Protein AF-A0A9E3W1Q7-F1 (afdb_monomer)

Nearest PDB structures (foldseek):
  3m3w-assembly1_B  TM=7.215E-01  e=6.599E+00  Mus musculus
  6p7v-assembly1_A  TM=5.047E-01  e=7.755E+00  Kluyveromyces lactis
  6p7x-assembly1_B  TM=4.174E-01  e=5.925E+00  Kluyveromyces lactis

Mean predicted aligned error: 3.38 Å

Structure (mmCIF, N/CA/C/O backbone):
data_AF-A0A9E3W1Q7-F1
#
_entry.id   AF-A0A9E3W1Q7-F1
#
loop_
_atom_site.group_PDB
_atom_site.id
_atom_site.type_symbol
_atom_site.label_atom_id
_atom_site.label_alt_id
_atom_site.label_comp_id
_atom_site.label_asym_id
_atom_site.label_entity_id
_atom_site.label_seq_id
_atom_site.pdbx_PDB_ins_code
_atom_site.Cartn_x
_atom_site.Cartn_y
_atom_site.Cartn_z
_atom_site.occupancy
_atom_site.B_iso_or_equiv
_atom_site.auth_seq_id
_atom_site.auth_comp_id
_atom_site.auth_asym_id
_atom_site.auth_atom_id
_atom_site.pdbx_PDB_model_num
ATOM 1 N N . MET A 1 1 ? -1.776 14.416 22.428 1.00 63.22 1 MET A N 1
ATOM 2 C CA . MET A 1 1 ? -1.975 12.986 22.743 1.00 63.22 1 MET A CA 1
ATOM 3 C C . MET A 1 1 ? -2.360 12.319 21.437 1.00 63.22 1 MET A C 1
ATOM 5 O O . MET A 1 1 ? -3.244 12.849 20.778 1.00 63.22 1 MET A O 1
ATOM 9 N N . ASN A 1 2 ? -1.665 11.259 21.027 1.00 83.19 2 ASN A N 1
ATOM 10 C CA . ASN A 1 2 ? -1.968 10.562 19.774 1.00 83.19 2 ASN A CA 1
ATOM 11 C C . ASN A 1 2 ? -3.197 9.673 20.004 1.00 83.19 2 ASN A C 1
ATOM 13 O O . ASN A 1 2 ? -3.234 8.947 20.997 1.00 83.19 2 ASN A O 1
ATOM 17 N N . THR A 1 3 ? -4.208 9.770 19.143 1.00 92.50 3 THR A N 1
ATOM 18 C CA . THR A 1 3 ? -5.456 8.996 19.242 1.00 92.50 3 THR A CA 1
ATOM 19 C C . THR A 1 3 ? -5.557 8.004 18.088 1.00 92.50 3 THR A C 1
ATOM 21 O O . THR A 1 3 ? -4.923 8.195 17.052 1.00 92.50 3 THR A O 1
ATOM 24 N N . THR A 1 4 ? -6.390 6.970 18.234 1.00 92.56 4 THR A N 1
ATOM 25 C CA . THR A 1 4 ? -6.728 6.056 17.131 1.00 92.56 4 THR A CA 1
ATOM 26 C C . THR A 1 4 ? -7.234 6.817 15.908 1.00 92.56 4 THR A C 1
ATOM 28 O O . THR A 1 4 ? -6.781 6.559 14.801 1.00 92.56 4 THR A O 1
ATOM 31 N N . SER A 1 5 ? -8.096 7.818 16.108 1.00 94.00 5 SER A N 1
ATOM 32 C CA . SER A 1 5 ? -8.610 8.656 15.019 1.00 94.00 5 SER A CA 1
ATOM 33 C C . SER A 1 5 ? -7.505 9.428 14.297 1.00 94.00 5 SER A C 1
ATOM 35 O O . SER A 1 5 ? -7.546 9.554 13.080 1.00 94.00 5 SER A O 1
ATOM 37 N N . GLU A 1 6 ? -6.500 9.920 15.027 1.00 96.75 6 GLU A N 1
ATOM 38 C CA . GLU A 1 6 ? -5.352 10.596 14.419 1.00 96.75 6 GLU A CA 1
ATOM 39 C C . GLU A 1 6 ? -4.467 9.618 13.632 1.00 96.75 6 GLU A C 1
ATOM 41 O O . GLU A 1 6 ? -4.014 9.951 12.540 1.00 96.75 6 GLU A O 1
ATOM 46 N N . ALA A 1 7 ? -4.264 8.397 14.137 1.00 96.94 7 ALA A N 1
ATOM 47 C CA . ALA A 1 7 ? -3.535 7.355 13.414 1.00 96.94 7 ALA A CA 1
ATOM 48 C C . ALA A 1 7 ? -4.254 6.943 12.117 1.00 96.94 7 ALA A C 1
ATOM 50 O O . ALA A 1 7 ? -3.623 6.916 11.064 1.00 96.94 7 ALA A O 1
ATOM 51 N N . VAL A 1 8 ? -5.570 6.699 12.171 1.00 97.56 8 VAL A N 1
ATOM 52 C CA . VAL A 1 8 ? -6.393 6.385 10.987 1.00 97.56 8 VAL A CA 1
ATOM 53 C C . VAL A 1 8 ? -6.319 7.519 9.967 1.00 97.56 8 VAL A C 1
ATOM 55 O O . VAL A 1 8 ? -6.018 7.271 8.805 1.00 97.56 8 VAL A O 1
ATOM 58 N N . ARG A 1 9 ? -6.470 8.776 10.405 1.00 97.75 9 ARG A N 1
ATOM 59 C CA . ARG A 1 9 ? -6.363 9.950 9.526 1.00 97.75 9 ARG A CA 1
ATOM 60 C C . ARG A 1 9 ? -5.015 10.015 8.799 1.00 97.75 9 ARG A C 1
ATOM 62 O O . ARG A 1 9 ? -4.962 10.367 7.622 1.00 97.75 9 ARG A O 1
ATOM 69 N N . LEU A 1 10 ? -3.915 9.716 9.492 1.00 98.38 10 LEU A N 1
ATOM 70 C CA . LEU A 1 10 ? -2.577 9.703 8.893 1.00 98.38 10 LEU A CA 1
ATOM 71 C C . LEU A 1 10 ? -2.402 8.547 7.897 1.00 98.38 10 LEU A C 1
ATOM 73 O O . LEU A 1 10 ? -1.798 8.754 6.845 1.00 98.38 10 LEU A O 1
ATOM 77 N N . LEU A 1 11 ? -2.958 7.368 8.191 1.00 98.38 11 LEU A N 1
ATOM 78 C CA . LEU A 1 11 ? -2.959 6.220 7.278 1.00 98.38 11 LEU A CA 1
ATOM 79 C C . LEU A 1 11 ? -3.766 6.514 6.007 1.00 98.38 11 LEU A C 1
ATOM 81 O O . LEU A 1 11 ? -3.271 6.291 4.907 1.00 98.38 11 LEU A O 1
ATOM 85 N N . GLU A 1 12 ? -4.954 7.106 6.133 1.00 97.94 12 GLU A N 1
ATOM 86 C CA . GLU A 1 12 ? -5.778 7.533 4.993 1.00 97.94 12 GLU A CA 1
ATOM 87 C C . GLU A 1 12 ? -5.083 8.610 4.147 1.00 97.94 12 GLU A C 1
ATOM 89 O O . GLU A 1 12 ? -5.159 8.604 2.916 1.00 97.94 12 GLU A O 1
ATOM 94 N N . GLN A 1 13 ? -4.372 9.542 4.789 1.00 98.50 13 GLN A N 1
ATOM 95 C CA . GLN A 1 13 ? -3.572 10.539 4.083 1.00 98.50 13 GLN A CA 1
ATOM 96 C C . GLN A 1 13 ? -2.439 9.875 3.287 1.00 98.50 13 GLN A C 1
ATOM 98 O O . GLN A 1 13 ? -2.277 10.169 2.102 1.00 98.50 13 GLN A O 1
ATOM 103 N N . ALA A 1 14 ? -1.690 8.962 3.910 1.00 98.69 14 ALA A N 1
ATOM 104 C CA . ALA A 1 14 ? -0.626 8.213 3.247 1.00 98.69 14 ALA A CA 1
ATOM 105 C C . ALA A 1 14 ? -1.166 7.356 2.090 1.00 98.69 14 ALA A C 1
ATOM 107 O O . ALA A 1 14 ? -0.568 7.337 1.014 1.00 98.69 14 ALA A O 1
ATOM 108 N N . LEU A 1 15 ? -2.322 6.711 2.272 1.00 98.56 15 LEU A N 1
ATOM 109 C CA . LEU A 1 15 ? -2.999 5.919 1.244 1.00 98.56 15 LEU A CA 1
ATOM 110 C C . LEU A 1 15 ? -3.319 6.772 0.015 1.00 98.56 15 LEU A C 1
ATOM 112 O O . LEU A 1 15 ? -2.993 6.399 -1.111 1.00 98.56 15 LEU A O 1
ATOM 116 N N . ASN A 1 16 ? -3.905 7.950 0.224 1.00 98.56 16 ASN A N 1
ATOM 117 C CA . ASN A 1 16 ? -4.235 8.865 -0.865 1.00 98.56 16 ASN A CA 1
ATOM 118 C C . ASN A 1 16 ? -2.989 9.360 -1.610 1.00 98.56 16 ASN A C 1
ATOM 120 O O . ASN A 1 16 ? -2.992 9.406 -2.839 1.00 98.56 16 ASN A O 1
ATOM 124 N N . THR A 1 17 ? -1.917 9.701 -0.892 1.00 98.69 17 THR A N 1
ATOM 125 C CA . THR A 1 17 ? -0.645 10.088 -1.518 1.00 98.69 17 THR A CA 1
ATOM 126 C C . THR A 1 17 ? -0.026 8.930 -2.302 1.00 98.69 17 THR A C 1
ATOM 128 O O . THR A 1 17 ? 0.456 9.138 -3.411 1.00 98.69 17 THR A O 1
ATOM 131 N N . THR A 1 18 ? -0.099 7.706 -1.783 1.00 98.69 18 THR A N 1
ATOM 132 C CA . THR A 1 18 ? 0.426 6.504 -2.453 1.00 98.69 18 THR A CA 1
ATOM 133 C C . THR A 1 18 ? -0.350 6.190 -3.734 1.00 98.69 18 THR A C 1
ATOM 135 O O . THR A 1 18 ? 0.249 5.932 -4.777 1.00 98.69 18 THR A O 1
ATOM 138 N N . ARG A 1 19 ? -1.684 6.310 -3.710 1.00 98.38 19 ARG A N 1
ATOM 139 C CA . ARG A 1 19 ? -2.531 6.169 -4.908 1.00 98.38 19 ARG A CA 1
ATOM 140 C C . ARG A 1 19 ? -2.213 7.234 -5.967 1.00 98.38 19 ARG A C 1
ATOM 142 O O . ARG A 1 19 ? -2.187 6.925 -7.153 1.00 98.38 19 ARG A O 1
ATOM 149 N N . GLN A 1 20 ? -1.917 8.471 -5.557 1.00 98.38 20 GLN A N 1
ATOM 150 C CA . GLN A 1 20 ? -1.474 9.527 -6.481 1.00 98.38 20 GLN A CA 1
ATOM 151 C C . GLN A 1 20 ? -0.098 9.232 -7.092 1.00 98.38 20 GLN A C 1
ATOM 153 O O . GLN A 1 20 ? 0.092 9.438 -8.291 1.00 98.38 20 GLN A O 1
ATOM 158 N N . ALA A 1 21 ? 0.848 8.740 -6.288 1.00 98.12 21 ALA A N 1
ATOM 159 C CA . ALA A 1 21 ? 2.162 8.325 -6.772 1.00 98.12 21 ALA A CA 1
ATOM 160 C C . ALA A 1 21 ? 2.039 7.184 -7.791 1.00 98.12 21 ALA A C 1
ATOM 162 O O . ALA A 1 21 ? 2.613 7.288 -8.869 1.00 98.12 21 ALA A O 1
ATOM 163 N N . THR A 1 22 ? 1.209 6.177 -7.499 1.00 98.25 22 THR A N 1
ATOM 164 C CA . THR A 1 22 ? 0.887 5.075 -8.425 1.00 98.25 22 THR A CA 1
ATOM 165 C C . THR A 1 22 ? 0.386 5.621 -9.761 1.00 98.25 22 THR A C 1
ATOM 167 O O . THR A 1 22 ? 0.988 5.366 -10.795 1.00 98.25 22 THR A O 1
ATOM 170 N N . GLY A 1 23 ? -0.632 6.492 -9.742 1.00 97.44 23 GLY A N 1
ATOM 171 C CA . GLY A 1 23 ? -1.157 7.090 -10.972 1.00 97.44 23 GLY A CA 1
ATOM 172 C C . GLY A 1 23 ? -0.141 7.948 -11.735 1.00 97.44 23 GLY A C 1
ATOM 173 O O . GLY A 1 23 ? -0.245 8.071 -12.949 1.00 97.44 23 GLY A O 1
ATOM 174 N N . THR A 1 24 ? 0.843 8.533 -11.046 1.00 97.62 24 THR A N 1
ATOM 175 C CA . THR A 1 24 ? 1.942 9.277 -11.686 1.00 97.62 24 THR A CA 1
ATOM 176 C C . THR A 1 24 ? 2.941 8.330 -12.350 1.00 97.62 24 THR A C 1
ATOM 178 O O . THR A 1 24 ? 3.377 8.604 -13.464 1.00 97.62 24 THR A O 1
ATOM 181 N N . ILE A 1 25 ? 3.280 7.221 -11.685 1.00 97.12 25 ILE A N 1
ATOM 182 C CA . ILE A 1 25 ? 4.141 6.158 -12.222 1.00 97.12 25 ILE A CA 1
ATOM 183 C C . ILE A 1 25 ? 3.492 5.532 -13.461 1.00 97.12 25 ILE A C 1
ATOM 185 O O . ILE A 1 25 ? 4.154 5.370 -14.477 1.00 97.12 25 ILE A O 1
ATOM 189 N N . ASP A 1 26 ? 2.187 5.270 -13.425 1.00 95.94 26 ASP A N 1
ATOM 190 C CA . ASP A 1 26 ? 1.452 4.685 -14.555 1.00 95.94 26 ASP A CA 1
ATOM 191 C C . ASP A 1 26 ? 1.356 5.624 -15.771 1.00 95.94 26 ASP A C 1
ATOM 193 O O . ASP A 1 26 ? 1.042 5.184 -16.874 1.00 95.94 26 ASP A O 1
ATOM 197 N N . GLN A 1 27 ? 1.593 6.926 -15.580 1.00 95.06 27 GLN A N 1
ATOM 198 C CA . GLN A 1 27 ? 1.409 7.975 -16.590 1.00 95.06 27 GLN A CA 1
ATOM 199 C C . GLN A 1 27 ? 2.716 8.703 -16.935 1.00 95.06 27 GLN A C 1
ATOM 201 O O . GLN A 1 27 ? 2.689 9.869 -17.348 1.00 95.06 27 GLN A O 1
ATOM 206 N N . LEU A 1 28 ? 3.870 8.051 -16.762 1.00 94.00 28 LEU A N 1
ATOM 207 C CA . LEU A 1 28 ? 5.138 8.616 -17.216 1.00 94.00 28 LEU A CA 1
ATOM 208 C C . LEU A 1 28 ? 5.106 8.868 -18.733 1.00 94.00 28 LEU A C 1
ATOM 210 O O . LEU A 1 28 ? 4.553 8.101 -19.513 1.00 94.00 28 LEU A O 1
ATOM 214 N N . ILE A 1 29 ? 5.694 9.992 -19.1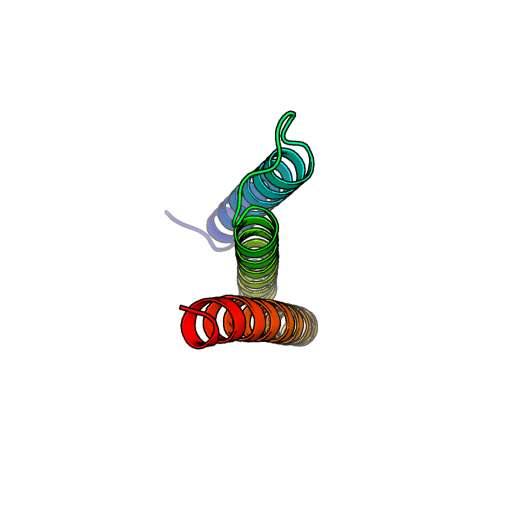55 1.00 89.81 29 ILE A N 1
ATOM 215 C CA . ILE A 1 29 ? 5.730 10.407 -20.572 1.00 89.81 29 ILE A CA 1
ATOM 216 C C . ILE A 1 29 ? 6.677 9.516 -21.390 1.00 89.81 29 ILE A C 1
ATOM 218 O O . ILE A 1 29 ? 6.502 9.364 -22.598 1.00 89.81 29 ILE A O 1
ATOM 222 N N . ALA A 1 30 ? 7.702 8.979 -20.735 1.00 90.69 30 ALA A N 1
ATOM 223 C CA . ALA A 1 30 ? 8.645 8.038 -21.304 1.00 90.69 30 ALA A CA 1
ATOM 224 C C . ALA A 1 30 ? 8.712 6.825 -20.383 1.00 90.69 30 ALA A C 1
ATOM 226 O O . ALA A 1 30 ? 8.883 7.002 -19.173 1.00 90.69 30 ALA A O 1
ATOM 227 N N . ASP A 1 31 ? 8.590 5.642 -20.977 1.00 86.69 31 ASP A N 1
ATOM 228 C CA . ASP A 1 31 ? 8.628 4.382 -20.249 1.00 86.69 31 ASP A CA 1
ATOM 229 C C . ASP A 1 31 ? 9.986 4.211 -19.554 1.00 86.69 31 ASP A C 1
ATOM 231 O O . ASP A 1 31 ? 11.041 4.526 -20.118 1.00 86.69 31 ASP A O 1
ATOM 235 N N . HIS A 1 32 ? 9.948 3.742 -18.310 1.00 90.81 32 HIS A N 1
ATOM 236 C CA . HIS A 1 32 ? 11.126 3.364 -17.533 1.00 90.81 32 HIS A CA 1
ATOM 237 C C . HIS A 1 32 ? 11.166 1.841 -17.375 1.00 90.81 32 HIS A C 1
ATOM 239 O O . HIS A 1 32 ? 10.123 1.237 -17.148 1.00 90.81 32 HIS A O 1
ATOM 245 N N . ASP A 1 33 ? 12.360 1.239 -17.425 1.00 87.19 33 ASP A N 1
ATOM 246 C CA . ASP A 1 33 ? 12.536 -0.225 -17.472 1.00 87.19 33 ASP A CA 1
ATOM 247 C C . ASP A 1 33 ? 11.790 -0.971 -16.348 1.00 87.19 33 ASP A C 1
ATOM 249 O O . ASP A 1 33 ? 11.172 -1.990 -16.600 1.00 87.19 33 ASP A O 1
ATOM 253 N N . TYR A 1 34 ? 11.763 -0.412 -15.133 1.00 92.75 34 TYR A N 1
ATOM 254 C CA . TYR A 1 34 ? 11.037 -0.970 -13.974 1.00 92.75 34 TYR A CA 1
ATOM 255 C C . TYR A 1 34 ? 9.765 -0.202 -13.584 1.00 92.75 34 TYR A C 1
ATOM 257 O O . TYR A 1 34 ? 9.406 -0.122 -12.405 1.00 92.75 34 TYR A O 1
ATOM 265 N N . GLN A 1 35 ? 9.120 0.474 -14.534 1.00 95.25 35 GLN A N 1
ATOM 266 C CA . GLN A 1 35 ? 7.919 1.267 -14.253 1.00 95.25 35 GLN A CA 1
ATOM 267 C C . GLN A 1 35 ? 6.759 0.405 -13.741 1.00 95.25 35 GLN A C 1
ATOM 269 O O . GLN A 1 35 ? 6.063 0.802 -12.807 1.00 95.25 35 GLN A O 1
ATOM 274 N N . ASP A 1 36 ? 6.567 -0.771 -14.326 1.00 94.06 36 ASP A N 1
ATOM 275 C CA . ASP A 1 36 ? 5.569 -1.761 -13.927 1.00 94.06 36 ASP A CA 1
ATOM 276 C C . ASP A 1 36 ? 5.828 -2.297 -12.513 1.00 94.06 36 ASP A C 1
ATOM 278 O O . ASP A 1 36 ? 4.932 -2.256 -11.671 1.00 94.06 36 ASP A O 1
ATOM 282 N N . VAL A 1 37 ? 7.069 -2.673 -12.200 1.00 96.75 37 VAL A N 1
ATOM 283 C CA . VAL A 1 37 ? 7.487 -3.102 -10.861 1.00 96.75 37 VAL A CA 1
ATOM 284 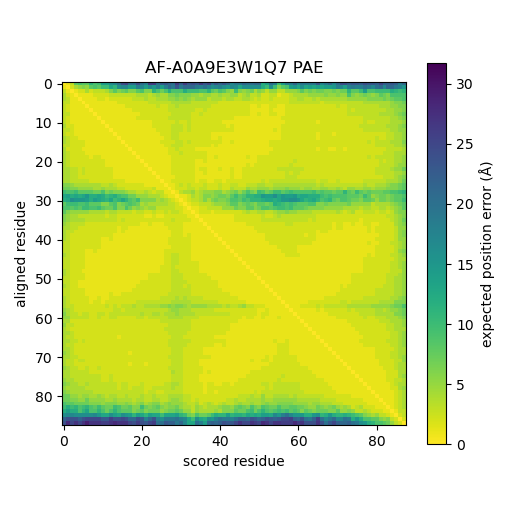C C . VAL A 1 37 ? 7.262 -1.986 -9.841 1.00 96.75 37 VAL A C 1
ATOM 286 O O . VAL A 1 37 ? 6.686 -2.215 -8.777 1.00 96.75 37 VAL A O 1
ATOM 289 N N . ALA A 1 38 ? 7.644 -0.747 -10.162 1.00 97.56 38 ALA A N 1
ATOM 290 C CA . ALA A 1 38 ? 7.408 0.402 -9.289 1.00 97.56 38 ALA A CA 1
ATOM 291 C C . ALA A 1 38 ? 5.908 0.677 -9.070 1.00 97.56 38 ALA A C 1
ATOM 293 O O . ALA A 1 38 ? 5.506 1.067 -7.965 1.00 97.56 38 ALA A O 1
ATOM 294 N N . SER A 1 39 ? 5.078 0.460 -10.095 1.00 97.94 39 SER A N 1
ATOM 295 C CA . SER A 1 39 ? 3.622 0.558 -9.989 1.00 97.94 39 SER A CA 1
ATOM 296 C C . SER A 1 39 ? 3.067 -0.523 -9.063 1.00 97.94 39 SER A C 1
ATOM 298 O O . SER A 1 39 ? 2.361 -0.195 -8.109 1.00 97.94 39 SER A O 1
ATOM 300 N N . LEU A 1 40 ? 3.447 -1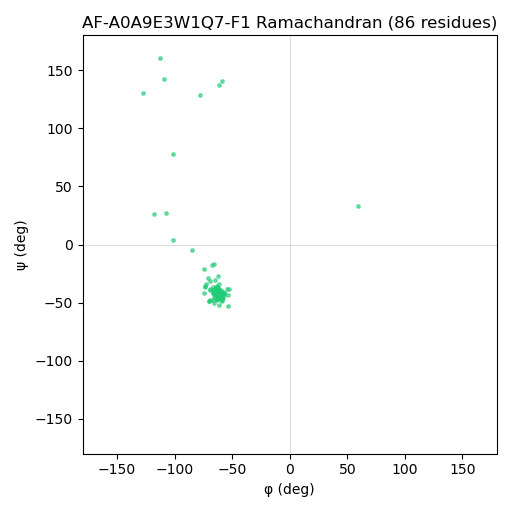.788 -9.261 1.00 98.38 40 LEU A N 1
ATOM 301 C CA . LEU A 1 40 ? 3.007 -2.915 -8.433 1.00 98.38 40 LEU A CA 1
ATOM 302 C C . LEU A 1 40 ? 3.392 -2.732 -6.958 1.00 98.38 40 LEU A C 1
ATOM 304 O O . LEU A 1 40 ? 2.540 -2.866 -6.080 1.00 98.38 40 LEU A O 1
ATOM 308 N N . VAL A 1 41 ? 4.631 -2.315 -6.671 1.00 98.50 41 VAL A N 1
ATOM 309 C CA . VAL A 1 41 ? 5.077 -2.011 -5.297 1.00 98.50 41 VAL A CA 1
ATOM 310 C C . VAL A 1 41 ? 4.252 -0.877 -4.682 1.00 98.50 41 VAL A C 1
ATOM 312 O O . VAL A 1 41 ? 3.862 -0.949 -3.515 1.00 98.50 41 VAL A O 1
ATOM 315 N N . SER A 1 42 ? 3.951 0.171 -5.452 1.00 98.50 42 SER A N 1
ATOM 316 C CA . SER A 1 42 ? 3.133 1.292 -4.972 1.00 98.50 42 SER A CA 1
ATOM 317 C C . SER A 1 42 ? 1.684 0.868 -4.699 1.00 98.50 42 SER A C 1
ATOM 319 O O . SER A 1 42 ? 1.087 1.294 -3.707 1.00 98.50 42 SER A O 1
ATOM 321 N N . GLN A 1 43 ? 1.131 -0.026 -5.5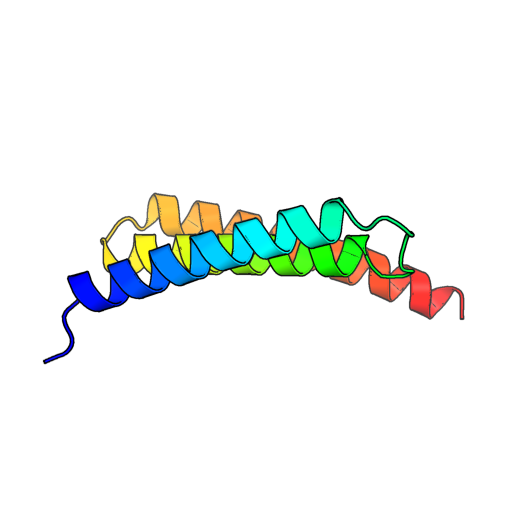21 1.00 98.69 43 GLN A N 1
ATOM 322 C CA . GLN A 1 43 ? -0.188 -0.622 -5.307 1.00 98.69 43 GLN A CA 1
ATOM 323 C C . GLN A 1 43 ? -0.209 -1.521 -4.061 1.00 98.69 43 GLN A C 1
ATOM 325 O O . GLN A 1 43 ? -1.145 -1.423 -3.263 1.00 98.69 43 GLN A O 1
ATOM 330 N N . ALA A 1 44 ? 0.833 -2.330 -3.841 1.00 98.69 44 ALA A N 1
ATOM 331 C CA . ALA A 1 44 ? 0.967 -3.168 -2.650 1.00 98.69 44 ALA A CA 1
ATOM 332 C C . ALA A 1 44 ? 1.070 -2.309 -1.381 1.00 98.69 44 ALA A C 1
ATOM 334 O O . ALA A 1 44 ? 0.378 -2.553 -0.393 1.00 98.69 44 ALA A O 1
ATOM 335 N N . ALA A 1 45 ? 1.853 -1.227 -1.425 1.00 98.75 45 ALA A N 1
ATOM 336 C CA . ALA A 1 45 ? 1.944 -0.267 -0.328 1.00 98.75 45 ALA A CA 1
ATOM 337 C C . ALA A 1 45 ? 0.584 0.374 -0.003 1.00 98.75 45 ALA A C 1
ATOM 339 O O . ALA A 1 45 ? 0.235 0.523 1.170 1.00 98.75 45 ALA A O 1
ATOM 340 N N . ALA A 1 46 ? -0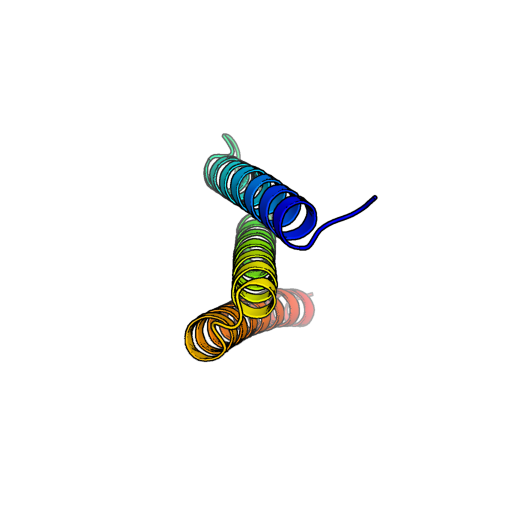.213 0.721 -1.019 1.00 98.81 46 ALA A N 1
ATOM 341 C CA . ALA A 1 46 ? -1.569 1.222 -0.814 1.00 98.81 46 ALA A CA 1
ATOM 342 C C . ALA A 1 46 ? -2.466 0.175 -0.128 1.00 98.81 46 ALA A C 1
ATOM 344 O O . ALA A 1 46 ? -3.175 0.514 0.818 1.00 98.81 46 ALA A O 1
ATOM 345 N N . ALA A 1 47 ? -2.403 -1.088 -0.549 1.00 98.75 47 ALA A N 1
ATOM 346 C CA . ALA A 1 47 ? -3.168 -2.172 0.065 1.00 98.75 47 ALA A CA 1
ATOM 347 C C . ALA A 1 47 ? -2.764 -2.408 1.537 1.00 98.75 47 ALA A C 1
ATOM 349 O O . ALA A 1 47 ? -3.623 -2.509 2.411 1.00 98.75 47 ALA A O 1
ATOM 350 N N . LEU A 1 48 ? -1.469 -2.359 1.863 1.00 98.81 48 LEU A N 1
ATOM 351 C CA . LEU A 1 48 ? -0.994 -2.458 3.250 1.00 98.81 48 LEU A CA 1
ATOM 352 C C . LEU A 1 48 ? -1.449 -1.279 4.127 1.00 98.81 48 LEU A C 1
ATOM 354 O O . LEU A 1 48 ? -1.796 -1.472 5.293 1.00 98.81 48 LEU A O 1
ATOM 358 N N . LEU A 1 49 ? -1.479 -0.057 3.584 1.00 98.81 49 LEU A N 1
ATOM 359 C CA . LEU A 1 49 ? -2.001 1.120 4.291 1.00 98.81 49 LEU A CA 1
ATOM 360 C C . LEU A 1 49 ? -3.509 1.010 4.549 1.00 98.81 49 LEU A C 1
ATOM 362 O O . LEU A 1 49 ? -3.977 1.390 5.624 1.00 98.81 49 LEU A O 1
ATOM 366 N N . GLU A 1 50 ? -4.256 0.477 3.584 1.00 98.56 50 GLU A N 1
ATOM 367 C CA . GLU A 1 50 ? -5.685 0.182 3.7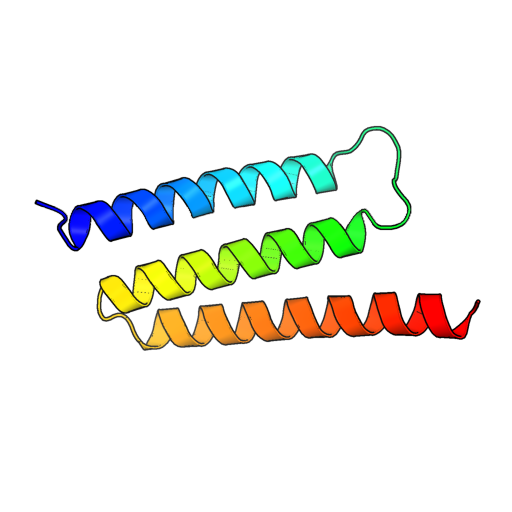07 1.00 98.56 50 GLU A CA 1
ATOM 368 C C . GLU A 1 50 ? -5.941 -0.877 4.787 1.00 98.56 50 GLU A C 1
ATOM 370 O O . GLU A 1 50 ? -6.761 -0.651 5.678 1.00 98.56 50 GLU A O 1
ATOM 375 N N . SER A 1 51 ? -5.150 -1.955 4.807 1.00 98.75 51 SER A N 1
ATOM 376 C CA . SER A 1 51 ? -5.208 -2.970 5.864 1.00 98.75 51 SER A CA 1
ATOM 377 C C . SER A 1 51 ? -4.916 -2.387 7.248 1.00 98.75 51 SER A C 1
ATOM 379 O O . SER A 1 51 ? -5.684 -2.582 8.193 1.00 98.75 51 SER A O 1
ATOM 381 N N . ALA A 1 52 ? -3.849 -1.594 7.377 1.00 98.56 52 ALA A N 1
ATOM 382 C CA . ALA A 1 52 ? -3.505 -0.944 8.637 1.00 98.56 52 ALA A CA 1
ATOM 383 C C . ALA A 1 52 ? -4.637 -0.028 9.136 1.00 98.56 52 ALA A C 1
ATOM 385 O O . ALA A 1 52 ? -4.937 -0.010 10.332 1.00 98.56 52 ALA A O 1
ATOM 386 N N . ALA A 1 53 ? -5.293 0.716 8.239 1.00 98.19 53 ALA A N 1
ATOM 387 C CA . ALA A 1 53 ? -6.429 1.561 8.594 1.00 98.19 53 ALA A CA 1
ATOM 388 C C . ALA A 1 53 ? -7.650 0.737 9.037 1.00 98.19 53 ALA A C 1
ATOM 390 O O . ALA A 1 53 ? -8.319 1.131 9.996 1.00 98.19 53 ALA A O 1
ATOM 391 N N . ALA A 1 54 ? -7.924 -0.395 8.383 1.00 98.25 54 ALA A N 1
ATOM 392 C CA . ALA A 1 54 ? -9.011 -1.309 8.735 1.00 98.25 54 ALA A CA 1
ATOM 393 C C . ALA A 1 54 ? -8.789 -1.970 10.109 1.00 98.25 54 ALA A C 1
ATOM 395 O O . ALA A 1 54 ? -9.686 -1.949 10.954 1.00 98.25 54 ALA A O 1
ATOM 396 N N . LEU A 1 55 ? -7.566 -2.428 10.406 1.00 98.25 55 LEU A N 1
ATOM 397 C CA . LEU A 1 55 ? -7.199 -2.977 11.721 1.00 98.25 55 LEU A CA 1
ATOM 398 C C . LEU A 1 55 ? -7.406 -1.960 12.849 1.00 98.25 55 LEU A C 1
ATOM 400 O O . LEU A 1 55 ? -7.956 -2.283 13.901 1.00 98.25 55 LEU A O 1
ATOM 404 N N . MET A 1 56 ? -7.017 -0.700 12.628 1.00 97.75 56 MET A N 1
ATOM 405 C CA . MET A 1 56 ? -7.230 0.377 13.606 1.00 97.75 56 MET A CA 1
ATOM 406 C C . MET A 1 56 ? -8.716 0.707 13.824 1.00 97.75 56 MET A C 1
ATOM 408 O O . MET A 1 56 ? -9.060 1.338 14.827 1.00 97.75 56 MET A O 1
ATOM 412 N N . GLN A 1 57 ? -9.587 0.277 12.911 1.00 96.62 57 GLN A N 1
ATOM 413 C CA . GLN A 1 57 ? -11.043 0.407 12.980 1.00 96.62 57 GLN A CA 1
ATOM 414 C C . GLN A 1 57 ? -11.744 -0.890 13.422 1.00 96.62 57 GLN A C 1
ATOM 416 O O . GLN A 1 57 ? -12.970 -0.902 13.510 1.00 96.62 57 GLN A O 1
ATOM 421 N N . ALA A 1 58 ? -10.980 -1.935 13.768 1.00 97.31 58 ALA A N 1
ATOM 422 C CA . ALA A 1 58 ? -11.472 -3.268 14.122 1.00 97.31 58 ALA A CA 1
ATOM 423 C C . ALA A 1 58 ? -12.300 -3.947 13.009 1.00 97.31 58 ALA A C 1
ATOM 425 O O . ALA A 1 58 ? -13.239 -4.690 13.296 1.00 97.31 58 ALA A O 1
ATOM 426 N N . ASP A 1 59 ? -11.950 -3.685 11.747 1.00 97.94 59 ASP A N 1
ATOM 427 C CA . ASP A 1 59 ? -12.504 -4.370 10.577 1.00 97.94 59 ASP A CA 1
ATOM 428 C C . ASP A 1 59 ? -11.516 -5.429 10.062 1.00 97.94 59 ASP A C 1
ATOM 430 O O . ASP A 1 59 ? -10.775 -5.224 9.098 1.00 97.94 59 ASP A O 1
ATOM 434 N N . ASP A 1 60 ? -11.472 -6.567 10.759 1.00 97.88 60 ASP A N 1
ATOM 435 C CA . ASP A 1 60 ? -10.510 -7.643 10.489 1.00 97.88 60 ASP A CA 1
ATOM 436 C C . ASP A 1 60 ? -10.710 -8.286 9.105 1.00 97.88 60 ASP A C 1
ATOM 438 O O . ASP A 1 60 ? -9.751 -8.745 8.487 1.00 97.88 60 ASP A O 1
ATOM 442 N N . ALA A 1 61 ? -11.951 -8.318 8.606 1.00 98.44 61 ALA A N 1
ATOM 443 C CA . ALA A 1 61 ? -12.268 -8.903 7.307 1.00 98.44 61 ALA A CA 1
ATOM 444 C C . ALA A 1 61 ? -11.717 -8.039 6.167 1.00 98.44 61 ALA A C 1
ATOM 446 O O . ALA A 1 61 ? -11.012 -8.553 5.300 1.00 98.44 61 ALA A O 1
ATOM 447 N N . ALA A 1 62 ? -11.968 -6.725 6.212 1.00 98.25 62 ALA A N 1
ATOM 448 C CA . ALA A 1 62 ? -11.398 -5.793 5.243 1.00 98.25 62 ALA A CA 1
ATOM 449 C C . ALA A 1 62 ? -9.865 -5.743 5.338 1.00 98.25 62 ALA A C 1
ATOM 451 O O . ALA A 1 62 ? -9.174 -5.643 4.325 1.00 98.25 62 ALA A O 1
ATOM 452 N N . ALA A 1 63 ? -9.318 -5.849 6.553 1.00 98.56 63 ALA A N 1
ATOM 453 C CA . ALA A 1 63 ? -7.877 -5.897 6.757 1.00 98.56 63 ALA A CA 1
ATOM 454 C C . ALA A 1 63 ? -7.221 -7.116 6.099 1.00 98.56 63 ALA A C 1
ATOM 456 O O . ALA A 1 63 ? -6.149 -6.970 5.507 1.00 98.56 63 ALA A O 1
ATOM 457 N N . LEU A 1 64 ? -7.846 -8.292 6.212 1.00 98.69 64 LEU A N 1
ATOM 458 C CA . LEU A 1 64 ? -7.351 -9.528 5.614 1.00 98.69 64 LEU A CA 1
ATOM 459 C C . LEU A 1 64 ? -7.406 -9.470 4.086 1.00 98.69 64 LEU A C 1
ATOM 461 O O . LEU A 1 64 ? -6.394 -9.734 3.448 1.00 98.69 64 LEU A O 1
ATOM 465 N N . GLU A 1 65 ? -8.530 -9.037 3.511 1.00 98.75 65 GLU A N 1
ATOM 466 C CA . GLU A 1 65 ? -8.676 -8.876 2.056 1.00 98.75 65 GLU A CA 1
ATOM 467 C C . GLU A 1 65 ? -7.605 -7.930 1.483 1.00 98.75 65 GLU A C 1
ATOM 469 O O . GLU A 1 65 ? -6.996 -8.197 0.447 1.00 98.75 65 GLU A O 1
ATOM 474 N N . ALA A 1 66 ? -7.317 -6.833 2.188 1.00 98.69 66 ALA A N 1
ATOM 475 C CA . ALA A 1 66 ? -6.280 -5.895 1.781 1.00 98.69 66 ALA A CA 1
ATOM 476 C C . ALA A 1 66 ? -4.855 -6.474 1.904 1.00 98.69 66 ALA A C 1
ATOM 478 O O . ALA A 1 66 ? -3.991 -6.117 1.104 1.00 98.69 66 ALA A O 1
ATOM 479 N N . ILE A 1 67 ? -4.595 -7.368 2.867 1.00 98.62 67 ILE A N 1
ATOM 480 C CA . ILE A 1 67 ? -3.310 -8.085 2.973 1.00 98.62 67 ILE A CA 1
ATOM 481 C C . ILE A 1 67 ? -3.151 -9.072 1.823 1.00 98.62 67 ILE A C 1
ATOM 483 O O . ILE A 1 67 ? -2.107 -9.060 1.1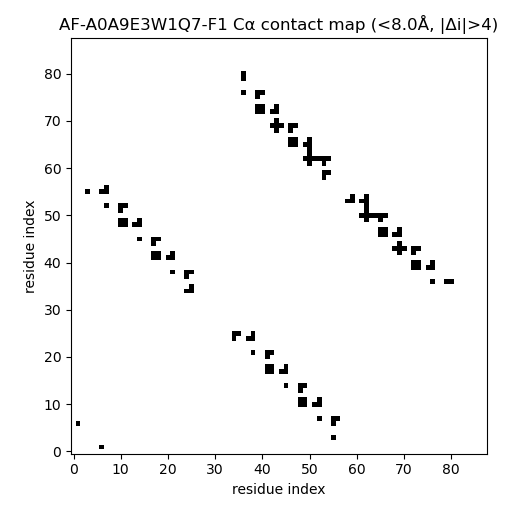83 1.00 98.62 67 ILE A O 1
ATOM 487 N N . GLU A 1 68 ? -4.174 -9.877 1.537 1.00 98.69 68 GLU A N 1
ATOM 488 C CA . GLU A 1 68 ? -4.156 -10.849 0.434 1.00 98.69 68 GLU A CA 1
ATOM 489 C C . GLU A 1 68 ? -3.882 -10.145 -0.900 1.00 98.69 68 GLU A C 1
ATOM 491 O O . GLU A 1 68 ? -3.001 -10.543 -1.654 1.00 98.69 68 GLU A O 1
ATOM 496 N N . LYS A 1 69 ? -4.530 -8.999 -1.136 1.00 98.50 69 LYS A N 1
ATOM 497 C CA . LYS A 1 69 ? -4.249 -8.170 -2.311 1.00 98.50 69 LYS A CA 1
ATOM 498 C C . LYS A 1 69 ? -2.804 -7.660 -2.361 1.00 98.50 69 LYS A C 1
ATOM 500 O O . LYS A 1 69 ? -2.244 -7.522 -3.446 1.00 98.50 69 LYS A O 1
ATOM 505 N N . ALA A 1 70 ? -2.227 -7.282 -1.220 1.00 98.69 70 ALA A N 1
ATOM 506 C CA . ALA A 1 70 ? -0.837 -6.837 -1.174 1.00 98.69 70 ALA A CA 1
ATOM 507 C C . ALA A 1 70 ? 0.128 -7.987 -1.497 1.00 98.69 70 ALA A C 1
ATOM 509 O O . ALA A 1 70 ? 1.108 -7.752 -2.195 1.00 98.69 70 ALA A O 1
ATOM 510 N N . ASP A 1 71 ? -0.170 -9.193 -1.012 1.00 98.62 71 ASP A N 1
ATOM 511 C CA . ASP A 1 71 ? 0.598 -10.417 -1.258 1.00 98.62 71 ASP A CA 1
ATOM 512 C C . ASP A 1 71 ? 0.628 -10.751 -2.755 1.00 98.62 71 ASP A C 1
ATOM 514 O O . ASP A 1 71 ? 1.704 -10.783 -3.344 1.00 98.62 71 ASP A O 1
ATOM 518 N N . ASP A 1 72 ? -0.542 -10.806 -3.407 1.00 98.62 72 ASP A N 1
ATOM 519 C CA . ASP A 1 72 ? -0.665 -11.055 -4.854 1.00 98.62 72 ASP A CA 1
ATOM 520 C C . ASP A 1 72 ? 0.165 -10.064 -5.699 1.00 98.62 72 ASP A C 1
ATOM 522 O O . ASP A 1 72 ? 0.746 -10.413 -6.729 1.00 98.62 72 ASP A O 1
ATOM 526 N N . LEU A 1 73 ? 0.216 -8.794 -5.279 1.00 98.69 73 LEU A N 1
ATOM 527 C CA . LEU A 1 73 ? 0.986 -7.752 -5.964 1.00 98.69 73 LEU A CA 1
ATOM 528 C C . LEU A 1 73 ? 2.495 -7.906 -5.750 1.00 98.69 73 LEU A C 1
ATOM 530 O O . LEU A 1 73 ? 3.266 -7.590 -6.656 1.00 98.69 73 LEU A O 1
ATOM 534 N N . LEU A 1 74 ? 2.924 -8.343 -4.564 1.00 98.38 74 LEU A N 1
ATOM 535 C CA . LEU A 1 74 ? 4.337 -8.579 -4.268 1.00 98.38 74 LEU A CA 1
ATOM 536 C C . LEU A 1 74 ? 4.847 -9.845 -4.956 1.00 98.38 74 LEU A C 1
ATOM 538 O O . LEU A 1 74 ? 5.961 -9.821 -5.471 1.00 98.38 74 LEU A O 1
ATOM 542 N N . ASP A 1 75 ? 4.031 -10.891 -5.047 1.00 98.19 75 ASP A N 1
ATOM 543 C CA . ASP A 1 75 ? 4.348 -12.084 -5.835 1.00 98.19 75 ASP A CA 1
ATOM 544 C C . ASP A 1 75 ? 4.602 -11.715 -7.302 1.00 98.19 75 ASP A C 1
ATOM 546 O O . ASP A 1 75 ? 5.642 -12.065 -7.857 1.00 98.19 75 ASP A O 1
ATOM 550 N N . ALA A 1 76 ? 3.742 -10.881 -7.899 1.00 97.75 76 ALA A N 1
ATOM 551 C CA . ALA A 1 76 ? 3.955 -10.381 -9.259 1.00 97.75 76 ALA A CA 1
ATOM 552 C C . ALA A 1 76 ? 5.253 -9.561 -9.411 1.00 97.75 76 ALA A C 1
ATOM 554 O O . ALA A 1 76 ? 5.891 -9.598 -10.461 1.00 97.75 76 ALA A O 1
ATOM 555 N N . VAL A 1 77 ? 5.661 -8.815 -8.377 1.00 97.12 77 VAL A N 1
ATOM 556 C CA . VAL A 1 77 ? 6.947 -8.097 -8.368 1.00 97.12 77 VAL A CA 1
ATOM 557 C C . VAL A 1 77 ? 8.119 -9.073 -8.378 1.00 97.12 77 VAL A C 1
ATOM 559 O O . VAL A 1 77 ? 9.066 -8.864 -9.138 1.00 97.12 77 VAL A O 1
ATOM 562 N N . TYR A 1 78 ? 8.070 -10.112 -7.541 1.00 95.69 78 TYR A N 1
ATOM 563 C CA . TYR A 1 78 ? 9.119 -11.127 -7.492 1.00 95.69 78 TYR A CA 1
ATOM 564 C C . TYR A 1 78 ? 9.233 -11.867 -8.823 1.00 95.69 78 TYR A C 1
ATOM 566 O O . TYR A 1 78 ? 10.341 -11.974 -9.338 1.00 95.69 78 TYR A O 1
ATOM 574 N N . ASP A 1 79 ? 8.110 -12.256 -9.427 1.00 95.56 79 ASP A N 1
ATOM 575 C CA . ASP A 1 79 ? 8.088 -12.929 -10.729 1.00 95.56 79 ASP A CA 1
ATOM 576 C C . ASP A 1 79 ? 8.778 -12.104 -11.832 1.00 95.56 79 ASP A C 1
ATOM 578 O O . ASP A 1 79 ? 9.526 -12.658 -12.639 1.00 95.56 79 ASP A O 1
ATOM 582 N N . ILE A 1 80 ? 8.559 -10.782 -11.871 1.00 94.44 80 ILE A N 1
ATOM 583 C CA . ILE A 1 80 ? 9.186 -9.899 -12.871 1.00 94.44 80 ILE A CA 1
ATOM 584 C C . ILE A 1 80 ? 10.688 -9.755 -12.613 1.00 94.44 80 ILE A C 1
ATOM 586 O O . ILE A 1 80 ? 11.490 -9.902 -13.533 1.00 94.44 80 ILE A O 1
ATOM 590 N N . ILE A 1 81 ? 11.081 -9.470 -11.368 1.00 93.19 81 ILE A N 1
ATOM 591 C CA . ILE A 1 81 ? 12.496 -9.274 -11.023 1.00 93.19 81 ILE A CA 1
ATOM 592 C C . ILE A 1 81 ? 13.288 -10.564 -11.251 1.00 93.19 81 ILE A C 1
ATOM 594 O O . ILE A 1 81 ? 14.393 -10.506 -11.786 1.00 93.19 81 ILE A O 1
ATOM 598 N N . ASP A 1 82 ? 12.744 -11.714 -10.858 1.00 93.12 82 ASP A N 1
ATOM 599 C CA . ASP A 1 82 ? 13.414 -13.000 -11.037 1.00 93.12 82 ASP A CA 1
ATOM 600 C C . ASP A 1 82 ? 13.570 -13.338 -12.527 1.00 93.12 82 ASP A C 1
ATOM 602 O O . ASP A 1 82 ? 14.651 -13.7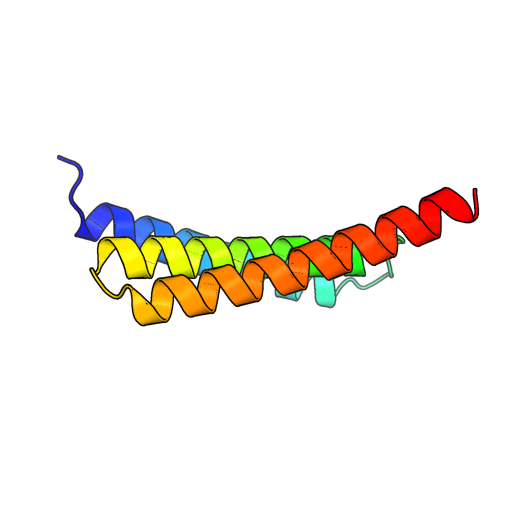61 -12.939 1.00 93.12 82 ASP A O 1
ATOM 606 N N . ALA A 1 83 ? 12.551 -13.075 -13.356 1.00 91.44 83 ALA A N 1
ATOM 607 C CA . ALA A 1 83 ? 12.649 -13.250 -14.806 1.00 91.44 83 ALA A CA 1
ATOM 608 C C . ALA A 1 83 ? 13.754 -12.376 -15.428 1.00 91.44 83 ALA A C 1
ATOM 610 O O . ALA A 1 83 ? 14.559 -12.874 -16.214 1.00 91.44 83 ALA A O 1
ATOM 611 N N . ASP A 1 84 ? 13.844 -11.104 -15.034 1.00 89.06 84 ASP A N 1
ATOM 612 C CA . ASP A 1 84 ? 14.883 -10.183 -15.512 1.00 89.06 84 ASP A CA 1
ATOM 613 C C . ASP A 1 84 ? 16.299 -10.606 -15.089 1.00 89.06 84 ASP A C 1
ATOM 615 O O . ASP A 1 84 ? 17.261 -10.431 -15.840 1.00 89.06 84 ASP A O 1
ATOM 619 N N . LEU A 1 85 ? 16.449 -11.141 -13.873 1.00 88.31 85 LEU A N 1
ATOM 620 C CA . LEU A 1 85 ? 17.739 -11.598 -13.353 1.00 88.31 85 LEU A CA 1
ATOM 621 C C . LEU A 1 85 ? 18.215 -12.892 -14.025 1.00 88.31 85 LEU A C 1
ATOM 623 O O . LEU A 1 85 ? 19.422 -13.059 -14.207 1.00 88.31 85 LEU A O 1
ATOM 627 N N . ASP A 1 86 ? 17.296 -13.786 -14.396 1.00 83.25 86 ASP A N 1
ATOM 628 C CA . ASP A 1 86 ? 17.605 -15.042 -15.092 1.00 83.25 86 ASP A CA 1
ATOM 629 C C . ASP A 1 86 ? 17.970 -14.834 -16.578 1.00 83.25 86 ASP A C 1
ATOM 631 O O . ASP A 1 86 ? 18.643 -15.682 -17.175 1.00 83.25 86 ASP A O 1
ATOM 635 N N . GLU A 1 87 ? 17.572 -13.710 -17.185 1.00 67.31 87 GLU A N 1
ATOM 636 C CA . GLU A 1 87 ? 17.950 -13.322 -18.554 1.00 67.31 87 GLU A CA 1
ATOM 637 C C . GLU A 1 87 ? 19.314 -12.589 -18.650 1.00 67.31 87 GLU A C 1
ATOM 639 O O . GLU A 1 87 ? 19.786 -12.319 -19.763 1.00 67.31 87 GLU A O 1
ATOM 644 N N . GLY A 1 88 ? 19.962 -12.293 -17.511 1.00 53.81 88 GLY A N 1
ATOM 645 C CA . GLY A 1 88 ? 21.201 -11.498 -17.380 1.00 53.81 88 GLY A CA 1
ATOM 646 C C . GLY A 1 88 ? 22.540 -12.242 -17.399 1.00 53.81 88 GLY A C 1
ATOM 647 O O . GLY A 1 88 ? 22.620 -13.431 -17.020 1.00 53.81 88 GLY A O 1
#

Sequence (88 aa):
MNTTSEAVRLLEQALNTTRQATGTIDQLIADHDYQDVASLVSQAAAALLESAAALMQADDAAALEAIEKADDLLDAVYDIIDADLDEG

Radius of gyration: 15.3 Å; Cα contacts (8 Å, |Δi|>4): 75; chains: 1; bounding box: 34×28×44 Å

Solvent-accessible surface area (backbone atoms only — not comparable to full-atom values): 4598 Å² total; per-residue (Å²): 134,94,45,70,68,56,52,39,53,52,32,55,51,51,28,53,52,32,52,50,50,26,57,49,52,76,59,52,95,63,90,52,100,60,36,67,50,54,27,33,53,32,51,21,51,28,25,46,32,50,15,55,36,26,50,74,70,72,34,61,66,62,17,46,56,22,43,53,55,18,48,59,30,48,52,54,38,50,56,52,53,51,53,57,58,74,77,104

pLDDT: mean 95.16, std 7.32, range [53.81, 98.81]

Secondary structure (DSSP, 8-sta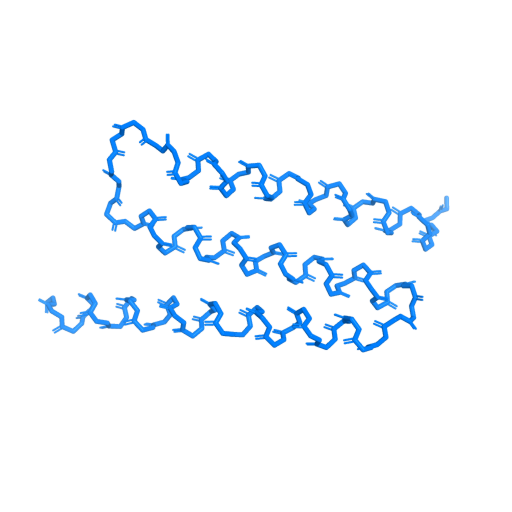te):
---HHHHHHHHHHHHHHHHHHHHHHTT-SS--TTHHHHHHHHHHHHHHHHHHHHHHTT-HHHHHHHHHHHHHHHHHHHHHHHHHHHT-

Foldseek 3Di:
DCDLVNVLVVLVVVLVVLVVVLVCLVDDPDDDPCSLLVNLQSQLSSLCSQLVSCVSVVNNVSNVVSNVSSVVSVVVSCVVVVVVVVVD